Protein AF-A0A1R1PU47-F1 (afdb_monomer_lite)

Secondary structure (DSSP, 8-state):
-----------SS---------S-EEEE-SSS--EEEEE--TTS-EEEEETTTTEEEEE-S---------

pLDDT: mean 93.42, std 4.99, range [63.56, 97.62]

Foldseek 3Di:
DDDDDDDDDDDDPDDDDDDDPADWDWDADPPDRDIDTGDGCPVPKDKDADPVVRDIDIDHDDDDDDDDDD

Structure (mmCIF, N/CA/C/O backbone):
data_AF-A0A1R1PU47-F1
#
_entry.id   AF-A0A1R1PU47-F1
#
loop_
_atom_site.group_PDB
_atom_site.id
_atom_site.type_symbol
_atom_site.label_atom_id
_atom_site.label_alt_id
_atom_site.label_comp_id
_atom_site.label_asym_id
_atom_site.label_entity_id
_atom_site.label_seq_id
_atom_site.pdbx_PDB_ins_code
_atom_site.Cartn_x
_atom_site.Cartn_y
_atom_site.Cartn_z
_atom_site.occupancy
_atom_site.B_is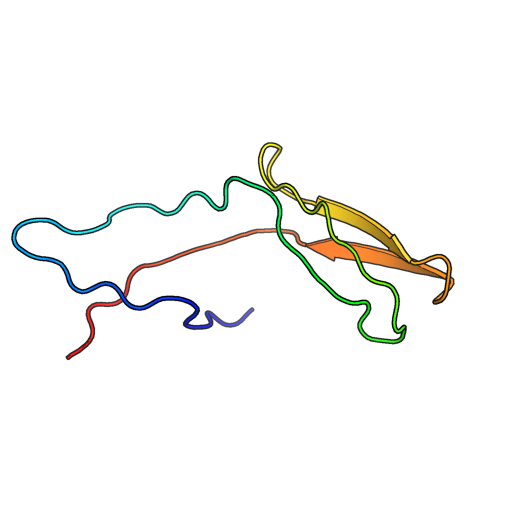o_or_equiv
_atom_site.auth_seq_id
_atom_site.auth_comp_id
_atom_site.auth_asym_id
_atom_site.auth_atom_id
_atom_site.pdbx_PDB_model_num
ATOM 1 N N . MET A 1 1 ? -7.326 -11.766 -3.464 1.00 63.56 1 MET A N 1
ATOM 2 C CA . MET A 1 1 ? -6.430 -10.863 -2.709 1.00 63.56 1 MET A CA 1
ATOM 3 C C . MET A 1 1 ? -6.364 -11.323 -1.258 1.00 63.56 1 MET A C 1
ATOM 5 O O . MET A 1 1 ? -7.313 -11.949 -0.797 1.00 63.56 1 MET A O 1
ATOM 9 N N . LYS A 1 2 ? -5.238 -11.111 -0.569 1.00 86.31 2 LYS A N 1
ATOM 10 C CA . LYS A 1 2 ? -5.022 -11.555 0.818 1.00 86.31 2 LYS A CA 1
ATOM 11 C C . LYS A 1 2 ? -4.629 -10.346 1.664 1.00 86.31 2 LYS A C 1
ATOM 13 O O . LYS A 1 2 ? -3.682 -9.657 1.308 1.00 86.31 2 LYS A O 1
ATOM 18 N N . ILE A 1 3 ? -5.321 -10.131 2.782 1.00 90.00 3 ILE A N 1
ATOM 19 C CA . ILE A 1 3 ? -4.950 -9.100 3.758 1.00 90.00 3 ILE A CA 1
ATOM 20 C C . ILE A 1 3 ? -3.594 -9.460 4.374 1.00 90.00 3 ILE A C 1
ATOM 22 O O . ILE A 1 3 ? -3.382 -10.594 4.816 1.00 90.00 3 ILE A O 1
ATOM 26 N N . GLN A 1 4 ? -2.692 -8.482 4.412 1.00 93.75 4 GLN A N 1
ATOM 27 C CA . GLN A 1 4 ? -1.364 -8.596 5.003 1.00 93.75 4 GLN A CA 1
ATOM 28 C C . GLN A 1 4 ? -1.240 -7.617 6.174 1.00 93.75 4 GLN A C 1
ATOM 30 O O . GLN A 1 4 ? -1.598 -6.448 6.058 1.00 93.75 4 GLN A O 1
ATOM 35 N N . GLN A 1 5 ? -0.718 -8.085 7.310 1.00 95.12 5 GLN A N 1
ATOM 36 C CA . GLN A 1 5 ? -0.420 -7.207 8.441 1.00 95.12 5 GLN A CA 1
ATOM 37 C C . GLN A 1 5 ? 0.828 -6.373 8.121 1.00 95.12 5 GLN A C 1
ATOM 39 O O . GLN A 1 5 ? 1.894 -6.946 7.890 1.00 95.12 5 GLN A O 1
ATOM 44 N N . ILE A 1 6 ? 0.682 -5.043 8.127 1.00 93.62 6 ILE A N 1
ATOM 45 C CA . ILE A 1 6 ? 1.763 -4.074 7.850 1.00 93.62 6 ILE A CA 1
ATOM 46 C C . ILE A 1 6 ? 2.126 -3.199 9.058 1.00 93.62 6 ILE A C 1
ATOM 48 O O . ILE A 1 6 ? 3.205 -2.617 9.095 1.00 93.62 6 ILE A O 1
ATOM 52 N N . LEU A 1 7 ? 1.237 -3.103 10.050 1.00 94.12 7 LEU A N 1
ATOM 53 C CA . 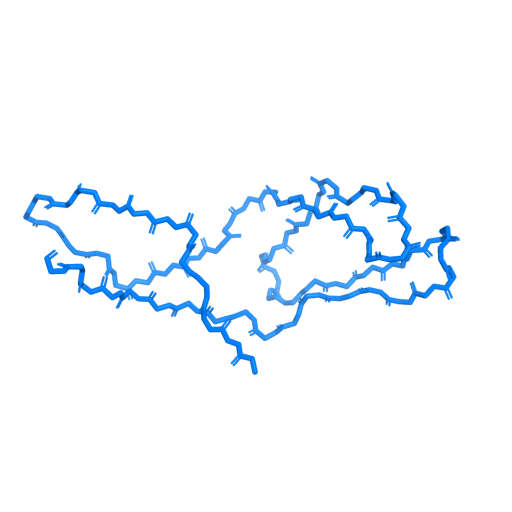LEU A 1 7 ? 1.374 -2.218 11.203 1.00 94.12 7 LEU A CA 1
ATOM 54 C C . LEU A 1 7 ? 0.716 -2.847 12.435 1.00 94.12 7 LEU A C 1
ATOM 56 O O . LEU A 1 7 ? -0.350 -3.452 12.332 1.00 94.12 7 LEU A O 1
ATOM 60 N N . THR A 1 8 ? 1.334 -2.648 13.597 1.00 95.56 8 THR A N 1
ATOM 61 C CA . THR A 1 8 ? 0.745 -2.932 14.910 1.00 95.56 8 THR A CA 1
ATOM 62 C C . THR A 1 8 ? 0.740 -1.644 15.726 1.00 95.56 8 THR A C 1
ATOM 64 O O . THR A 1 8 ? 1.753 -0.950 15.784 1.00 95.56 8 THR A O 1
ATOM 67 N N . LEU A 1 9 ? -0.387 -1.333 16.366 1.00 95.69 9 LEU A N 1
ATOM 68 C CA . LEU A 1 9 ? -0.568 -0.137 17.189 1.00 95.69 9 LEU A CA 1
ATOM 69 C C . LEU A 1 9 ? -0.810 -0.543 18.652 1.00 95.69 9 LEU A C 1
ATOM 71 O O . LEU A 1 9 ? -1.677 -1.373 18.915 1.00 95.69 9 LEU A O 1
ATOM 75 N N . ASP A 1 10 ? -0.067 0.047 19.595 1.00 96.31 10 ASP A N 1
ATOM 76 C CA . ASP A 1 10 ? -0.402 0.006 21.029 1.00 96.31 10 ASP A CA 1
ATOM 77 C C . ASP A 1 10 ? -1.366 1.160 21.328 1.00 96.31 10 ASP A C 1
ATOM 79 O O . ASP A 1 10 ? -0.986 2.334 21.294 1.00 96.31 10 ASP A O 1
ATOM 83 N N . CYS A 1 11 ? -2.633 0.832 21.569 1.00 94.69 11 CYS A N 1
ATOM 84 C CA . CYS A 1 11 ? -3.695 1.809 21.760 1.00 94.69 11 CYS A CA 1
ATOM 85 C C . CYS A 1 11 ? -4.176 1.838 23.218 1.00 94.69 11 CYS A C 1
ATOM 87 O O . CYS A 1 11 ? -4.457 0.800 23.816 1.00 94.69 11 CYS A O 1
ATOM 89 N N . ARG A 1 12 ? -4.337 3.042 23.790 1.00 96.06 12 ARG A N 1
ATOM 90 C CA . ARG A 1 12 ? -4.790 3.246 25.179 1.00 96.06 12 ARG A CA 1
ATOM 91 C C . ARG A 1 12 ? -5.973 4.204 25.229 1.00 96.06 12 ARG A C 1
ATOM 93 O O . ARG A 1 12 ? -5.796 5.412 25.123 1.00 96.06 12 ARG A O 1
ATOM 100 N N . GLY A 1 13 ? -7.177 3.654 25.384 1.00 96.00 13 GLY A N 1
ATOM 101 C CA . GLY A 1 13 ? -8.420 4.437 25.419 1.00 96.00 13 GLY A CA 1
ATOM 102 C C . GLY A 1 13 ? -8.858 5.006 24.063 1.00 96.00 13 GLY A C 1
ATOM 103 O O . GLY A 1 13 ? -9.767 5.829 24.023 1.00 96.00 13 GLY A O 1
ATOM 104 N N . ILE A 1 14 ? -8.227 4.573 22.970 1.00 95.31 14 ILE A N 1
ATOM 105 C CA . ILE A 1 14 ? -8.568 4.924 21.587 1.00 95.31 14 ILE A CA 1
ATOM 106 C C . ILE A 1 14 ? -8.544 3.654 20.735 1.00 95.31 14 ILE A C 1
ATOM 108 O O . ILE A 1 14 ? -7.791 2.736 21.042 1.00 95.31 14 ILE A O 1
ATOM 112 N N . GLU A 1 15 ? -9.347 3.590 19.677 1.00 94.38 15 GLU A N 1
ATOM 113 C CA . GLU A 1 15 ? -9.327 2.487 18.710 1.00 94.38 15 GLU A CA 1
ATOM 114 C C . GLU A 1 15 ? -9.340 3.072 17.289 1.00 94.38 15 GLU A C 1
ATOM 116 O O . GLU A 1 15 ? -10.134 3.979 17.022 1.00 94.38 15 GLU A O 1
ATOM 121 N N . PRO A 1 16 ? -8.465 2.608 16.380 1.00 95.19 16 PRO A N 1
ATOM 122 C CA . PRO A 1 16 ? -8.499 3.043 14.993 1.00 95.19 16 PRO A CA 1
ATOM 123 C C . PRO A 1 16 ? -9.714 2.434 14.284 1.00 95.19 16 PRO A C 1
ATOM 125 O O . PRO A 1 16 ? -10.020 1.254 14.456 1.00 95.19 16 PRO A O 1
ATOM 128 N N . VAL A 1 17 ? -10.404 3.247 13.484 1.00 94.62 17 VAL A N 1
ATOM 129 C CA . VAL A 1 17 ? -11.629 2.838 12.772 1.00 94.62 17 VAL A CA 1
ATOM 130 C C . VAL A 1 17 ? -11.480 2.863 11.252 1.00 94.62 17 VAL A C 1
ATOM 132 O O . VAL A 1 17 ? -12.240 2.199 10.559 1.00 94.62 17 VAL A O 1
ATOM 135 N N . GLU A 1 18 ? -10.491 3.591 10.736 1.00 94.00 18 GLU A N 1
ATOM 136 C CA . GLU A 1 18 ? -10.233 3.762 9.307 1.00 94.00 18 GLU A CA 1
ATOM 137 C C . GLU A 1 18 ? -8.736 4.004 9.075 1.00 94.00 18 GLU A C 1
ATOM 139 O O . GLU A 1 18 ? -8.042 4.542 9.945 1.00 94.00 18 GLU A O 1
ATOM 144 N N . PHE A 1 19 ? -8.234 3.590 7.912 1.00 93.00 19 PHE A N 1
ATOM 145 C CA . PHE A 1 19 ? -6.877 3.871 7.464 1.00 93.00 19 PHE A CA 1
ATOM 146 C C . PHE A 1 19 ? -6.906 4.522 6.082 1.00 93.00 19 PHE A C 1
ATOM 148 O O . PHE A 1 19 ? -7.518 4.006 5.153 1.00 93.00 19 PHE A O 1
ATOM 155 N N . SER A 1 20 ? -6.205 5.648 5.958 1.00 91.94 20 SER A N 1
ATOM 156 C CA . SER A 1 20 ? -5.985 6.348 4.696 1.00 91.94 20 SER A CA 1
ATOM 157 C C . SER A 1 20 ? -4.480 6.325 4.403 1.00 91.94 20 SER A C 1
ATOM 159 O O . SER A 1 20 ? -3.725 6.898 5.197 1.00 91.94 20 SER A O 1
ATOM 161 N N . PRO A 1 21 ? -4.024 5.669 3.317 1.00 92.69 21 PRO A N 1
ATOM 162 C CA . PRO A 1 21 ? -2.604 5.500 2.997 1.00 92.69 21 PRO A CA 1
ATOM 163 C C . PRO A 1 21 ? -1.992 6.780 2.402 1.00 92.69 21 PRO A C 1
ATOM 165 O O . PRO A 1 21 ? -1.416 6.764 1.321 1.00 92.69 21 PRO A O 1
ATOM 168 N N . LYS A 1 22 ? -2.124 7.912 3.098 1.00 91.44 22 LYS A N 1
ATOM 169 C CA . LYS A 1 22 ? -1.605 9.211 2.646 1.00 91.44 22 LYS A CA 1
ATOM 170 C C . LYS A 1 22 ? -0.078 9.246 2.652 1.00 91.44 22 LYS A C 1
ATOM 172 O O . LYS A 1 22 ? 0.552 8.625 3.507 1.00 91.44 22 LYS A O 1
ATOM 177 N N . GLY A 1 23 ? 0.473 10.103 1.799 1.00 91.94 23 GLY A N 1
ATOM 178 C CA . GLY A 1 23 ? 1.909 10.328 1.681 1.00 91.94 23 GLY A CA 1
ATOM 179 C C . GLY A 1 23 ? 2.526 9.488 0.571 1.00 91.94 23 GLY A C 1
ATOM 180 O O . GLY A 1 23 ? 1.819 8.817 -0.174 1.00 91.94 23 GLY A O 1
ATOM 181 N N . GLU A 1 24 ? 3.848 9.552 0.475 1.00 94.56 24 GLU A N 1
ATOM 182 C CA . GLU A 1 24 ? 4.614 8.845 -0.546 1.00 94.56 24 GLU A CA 1
ATOM 183 C C . GLU A 1 24 ? 4.957 7.432 -0.076 1.00 94.56 24 GLU A C 1
ATOM 185 O O . GLU A 1 24 ? 5.530 7.221 1.000 1.00 94.56 24 GLU A O 1
ATOM 190 N N . TRP A 1 25 ? 4.609 6.463 -0.910 1.00 96.12 25 TRP A N 1
ATOM 191 C CA . TRP A 1 25 ? 4.964 5.065 -0.754 1.00 96.12 25 TRP A CA 1
ATOM 192 C C . TRP A 1 25 ? 6.031 4.675 -1.764 1.00 96.12 25 TRP A C 1
ATOM 194 O O . TRP A 1 25 ? 6.208 5.302 -2.809 1.00 96.12 25 TRP A O 1
ATOM 204 N N . ILE A 1 26 ? 6.728 3.589 -1.441 1.00 96.81 26 ILE A N 1
ATOM 205 C CA . ILE A 1 26 ? 7.757 3.024 -2.301 1.00 96.81 26 ILE A CA 1
ATOM 206 C C . ILE A 1 26 ? 7.392 1.602 -2.713 1.00 96.81 26 ILE A C 1
ATOM 208 O O . ILE A 1 26 ? 6.872 0.824 -1.909 1.00 96.81 26 ILE A O 1
ATOM 212 N N . ALA A 1 27 ? 7.729 1.239 -3.945 1.00 96.19 27 ALA A N 1
ATOM 213 C CA . ALA A 1 27 ? 7.648 -0.129 -4.435 1.00 96.19 27 ALA A CA 1
ATOM 214 C C . ALA A 1 27 ? 8.842 -0.460 -5.335 1.00 96.19 27 ALA A C 1
ATOM 216 O O . ALA A 1 27 ? 9.710 0.363 -5.639 1.00 96.19 27 ALA A O 1
ATOM 217 N N . SER A 1 28 ? 8.929 -1.722 -5.728 1.00 96.81 28 SER A N 1
ATOM 218 C CA . SER A 1 28 ? 9.875 -2.181 -6.739 1.00 96.81 28 SER A CA 1
ATOM 219 C C . SER A 1 28 ? 9.134 -3.028 -7.753 1.00 96.81 28 SER A C 1
ATOM 221 O O . SER A 1 28 ? 8.211 -3.751 -7.369 1.00 96.81 28 SER A O 1
ATOM 223 N N . GLY A 1 29 ? 9.546 -2.930 -9.017 1.00 96.06 29 GLY A N 1
ATOM 224 C CA . GLY A 1 29 ? 9.056 -3.817 -10.065 1.00 96.06 29 GLY A CA 1
ATOM 225 C C . GLY A 1 29 ? 9.233 -5.281 -9.658 1.00 96.06 29 GLY A C 1
ATOM 226 O O . GLY A 1 29 ? 10.164 -5.635 -8.934 1.00 96.06 29 GLY A O 1
ATOM 227 N N . VAL A 1 30 ? 8.298 -6.135 -10.072 1.00 92.56 30 VAL A N 1
ATOM 228 C CA . VAL A 1 30 ? 8.349 -7.569 -9.739 1.00 92.56 30 VAL A CA 1
ATO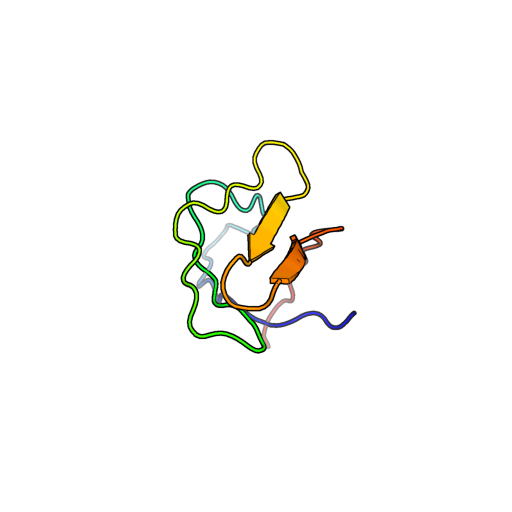M 229 C C . VAL A 1 30 ? 9.464 -8.251 -10.528 1.00 92.56 30 VAL A C 1
ATOM 231 O O . VAL A 1 30 ? 10.253 -9.007 -9.961 1.00 92.56 30 VAL A O 1
ATOM 234 N N . ASP A 1 31 ? 9.547 -7.925 -11.817 1.00 90.38 31 ASP A N 1
ATOM 235 C CA . ASP A 1 31 ? 10.480 -8.527 -12.774 1.00 90.38 31 ASP A CA 1
ATOM 236 C C .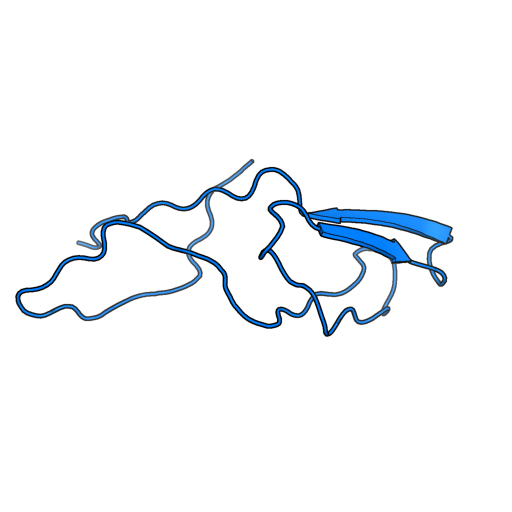 ASP A 1 31 ? 11.647 -7.591 -13.140 1.00 90.38 31 ASP A C 1
ATOM 238 O O . ASP A 1 31 ? 12.541 -7.960 -13.902 1.00 90.38 31 ASP A O 1
ATOM 242 N N . SER A 1 32 ? 11.671 -6.386 -12.565 1.00 90.56 32 SER A N 1
ATOM 243 C CA . SER A 1 32 ? 12.734 -5.395 -12.729 1.00 90.56 32 SER A CA 1
ATOM 244 C C . SER A 1 32 ? 13.272 -4.937 -11.368 1.00 90.56 32 SER A C 1
ATOM 246 O O . SER A 1 32 ? 12.660 -5.133 -10.322 1.00 90.56 32 SER A O 1
ATOM 248 N N . VAL A 1 33 ? 14.428 -4.273 -11.364 1.00 90.75 33 VAL A N 1
ATOM 249 C CA . VAL A 1 33 ? 14.924 -3.549 -10.177 1.00 90.75 33 VAL A CA 1
ATOM 250 C C . VAL A 1 33 ? 14.474 -2.083 -10.153 1.00 90.75 33 VAL A C 1
ATOM 252 O O . VAL A 1 33 ? 14.994 -1.306 -9.345 1.00 90.75 33 VAL A O 1
ATOM 255 N N . THR A 1 34 ? 13.527 -1.698 -11.020 1.00 97.12 34 THR A N 1
ATOM 256 C CA . THR A 1 34 ? 12.964 -0.344 -11.084 1.00 97.12 34 THR A CA 1
ATOM 257 C C . THR A 1 34 ? 12.383 0.033 -9.729 1.00 97.12 34 THR A C 1
ATOM 259 O O . THR A 1 34 ? 11.699 -0.761 -9.077 1.00 97.12 34 THR A O 1
ATOM 262 N N . LYS A 1 35 ? 12.704 1.245 -9.275 1.00 97.44 35 LYS A N 1
ATOM 263 C CA . LYS A 1 35 ? 12.238 1.801 -8.005 1.00 97.44 35 LYS A CA 1
ATOM 264 C C . LYS A 1 35 ? 11.189 2.861 -8.283 1.00 97.44 35 LYS A C 1
ATOM 266 O O . LYS A 1 35 ? 11.480 3.835 -8.969 1.00 97.44 35 LYS A O 1
ATOM 271 N N . PHE A 1 36 ? 10.022 2.685 -7.683 1.00 97.31 36 PHE A N 1
ATOM 272 C CA . PHE A 1 36 ? 8.959 3.681 -7.657 1.00 97.31 36 PHE A CA 1
ATOM 273 C C . PHE A 1 36 ? 8.984 4.301 -6.263 1.00 97.31 36 PHE A C 1
ATOM 275 O O . PHE A 1 36 ? 8.766 3.580 -5.291 1.00 97.31 36 PHE A O 1
ATOM 282 N N . ASN A 1 37 ? 9.335 5.584 -6.151 1.00 96.38 37 ASN A N 1
ATOM 283 C CA . ASN A 1 37 ? 9.545 6.246 -4.853 1.00 96.38 37 ASN A CA 1
ATOM 284 C C . ASN A 1 37 ? 8.443 7.251 -4.481 1.00 96.38 37 ASN A C 1
ATOM 286 O O . ASN A 1 37 ? 8.451 7.761 -3.367 1.00 96.38 37 ASN A O 1
ATOM 290 N N . GLU A 1 38 ? 7.531 7.539 -5.408 1.00 95.25 38 GLU A N 1
ATOM 291 C CA . GLU A 1 38 ? 6.531 8.608 -5.298 1.00 95.25 38 GLU A CA 1
ATOM 292 C C . GLU A 1 38 ? 5.122 8.048 -5.560 1.00 95.25 38 GLU A C 1
ATOM 294 O O . GLU A 1 38 ? 4.337 8.597 -6.329 1.00 95.25 38 GLU A O 1
ATOM 299 N N . ILE A 1 39 ? 4.804 6.897 -4.957 1.00 96.62 39 ILE A N 1
ATOM 300 C CA . ILE A 1 39 ? 3.472 6.290 -5.072 1.00 96.62 39 ILE A CA 1
ATOM 301 C C . ILE A 1 39 ? 2.523 7.025 -4.124 1.00 96.62 39 ILE A C 1
ATOM 303 O O . ILE A 1 39 ? 2.700 6.965 -2.907 1.00 96.62 39 ILE A O 1
ATOM 307 N N . ASP A 1 40 ? 1.505 7.684 -4.673 1.00 94.44 40 ASP A N 1
ATOM 308 C CA . ASP A 1 40 ? 0.471 8.389 -3.914 1.00 94.44 40 ASP A CA 1
ATOM 309 C C . ASP A 1 40 ? -0.923 7.833 -4.234 1.00 94.44 40 ASP A C 1
ATOM 311 O O . ASP A 1 40 ? -1.315 7.710 -5.394 1.00 94.44 40 ASP A O 1
ATOM 315 N N . PHE A 1 41 ? -1.683 7.539 -3.180 1.00 93.44 41 PHE A N 1
ATOM 316 C CA . PHE A 1 41 ? -3.050 7.014 -3.238 1.00 93.44 41 PHE A CA 1
ATOM 317 C C . PHE A 1 41 ? -4.114 8.102 -3.013 1.00 93.44 41 PHE A C 1
ATOM 319 O O . PHE A 1 41 ? -5.283 7.797 -2.764 1.00 93.44 41 PHE A O 1
ATOM 326 N N . SER A 1 42 ? -3.748 9.389 -3.063 1.00 88.38 42 SER A N 1
ATOM 327 C CA . SER A 1 42 ? -4.691 10.501 -2.859 1.00 88.38 42 SER A CA 1
ATOM 328 C C . SER A 1 42 ? -5.852 10.524 -3.864 1.00 88.38 42 SER A C 1
ATOM 330 O O . SER A 1 42 ? -6.932 11.015 -3.530 1.00 88.38 42 SER A O 1
ATOM 332 N N . MET A 1 43 ? -5.650 9.951 -5.054 1.00 85.56 43 MET A N 1
ATOM 333 C CA . MET A 1 43 ? -6.655 9.816 -6.117 1.00 85.56 43 MET A CA 1
ATOM 334 C C . MET A 1 43 ? -7.322 8.428 -6.158 1.00 85.56 43 MET A C 1
ATOM 336 O O . MET A 1 43 ? -8.103 8.157 -7.069 1.00 85.56 43 MET A O 1
ATOM 340 N N . GLY A 1 44 ? -7.056 7.568 -5.169 1.00 87.38 44 GLY A N 1
ATOM 341 C CA . GLY A 1 44 ? -7.516 6.181 -5.138 1.00 87.38 44 GLY A CA 1
ATOM 342 C C . GLY A 1 44 ? -6.426 5.237 -5.625 1.00 87.38 44 GLY A C 1
ATOM 343 O O . GLY A 1 44 ? -5.504 4.940 -4.872 1.00 87.38 44 GLY A O 1
ATOM 344 N N . ASP A 1 45 ? -6.543 4.775 -6.864 1.00 93.25 45 ASP A N 1
ATOM 345 C CA . ASP A 1 45 ? -5.610 3.820 -7.456 1.00 93.25 45 ASP A CA 1
ATOM 346 C C . ASP A 1 45 ? -4.352 4.497 -8.017 1.00 93.25 45 ASP A C 1
ATOM 348 O O . ASP A 1 45 ? -4.366 5.673 -8.393 1.00 93.25 45 ASP A O 1
ATOM 352 N N . TRP A 1 46 ? -3.269 3.727 -8.116 1.00 95.62 46 TRP A N 1
ATOM 353 C CA . TRP A 1 46 ? -2.009 4.165 -8.709 1.00 95.62 46 TRP A CA 1
ATOM 354 C C . TRP A 1 46 ? -1.643 3.283 -9.904 1.00 95.62 46 TRP A C 1
ATOM 356 O O . TRP A 1 46 ? -1.733 2.058 -9.827 1.00 95.62 46 TRP A O 1
ATOM 366 N N . ALA A 1 47 ? -1.196 3.897 -10.995 1.00 96.19 47 ALA A N 1
ATOM 367 C CA . ALA A 1 47 ? -0.693 3.209 -12.177 1.00 96.19 47 ALA A CA 1
ATOM 368 C C . ALA A 1 47 ? 0.497 3.970 -12.766 1.00 96.19 47 ALA A C 1
ATOM 370 O O . ALA A 1 47 ? 0.540 5.200 -12.707 1.00 96.19 47 ALA A O 1
ATOM 371 N N . ASP A 1 48 ? 1.443 3.227 -13.330 1.00 96.75 48 ASP A N 1
ATOM 372 C CA . ASP A 1 48 ? 2.662 3.737 -13.955 1.00 96.75 48 ASP A CA 1
ATOM 373 C C . ASP A 1 48 ? 3.191 2.718 -14.984 1.00 96.75 48 ASP A C 1
ATOM 375 O O . ASP A 1 48 ? 2.590 1.662 -15.212 1.00 96.75 48 ASP A O 1
ATOM 379 N N . TYR A 1 49 ? 4.320 3.019 -15.621 1.00 96.56 49 TYR A N 1
ATOM 380 C CA . TYR A 1 49 ? 4.966 2.147 -16.597 1.00 96.56 49 TYR A CA 1
ATOM 381 C C . TYR A 1 49 ? 6.390 1.793 -16.172 1.00 96.56 49 TYR A C 1
ATOM 383 O O . TYR A 1 49 ? 7.222 2.664 -15.915 1.00 96.56 49 TYR A O 1
ATOM 391 N N . ASP A 1 50 ? 6.702 0.499 -16.132 1.00 97.62 50 ASP A N 1
ATOM 392 C CA . ASP A 1 50 ? 8.058 0.029 -15.874 1.00 97.62 50 ASP A CA 1
ATOM 393 C C . ASP A 1 50 ? 8.845 -0.064 -17.186 1.00 97.62 50 ASP A C 1
ATOM 395 O O . ASP A 1 50 ? 8.824 -1.087 -17.872 1.00 97.62 50 ASP A O 1
ATOM 399 N N . GLU A 1 51 ? 9.576 1.001 -17.528 1.00 95.88 51 GLU A N 1
ATOM 400 C CA . GLU A 1 51 ? 10.378 1.067 -18.761 1.00 95.88 51 GLU A CA 1
ATOM 401 C C . GLU A 1 51 ? 11.430 -0.050 -18.874 1.00 95.88 51 GLU A C 1
ATOM 403 O O . GLU A 1 51 ? 11.779 -0.455 -19.981 1.00 95.88 51 GLU A O 1
ATOM 408 N N . ASN A 1 52 ? 11.940 -0.577 -17.753 1.00 95.31 52 ASN A N 1
ATOM 409 C CA . ASN A 1 52 ? 12.965 -1.626 -17.786 1.00 95.31 52 ASN A CA 1
ATOM 410 C C . ASN A 1 52 ? 12.380 -3.018 -18.057 1.00 95.31 52 ASN A C 1
ATOM 412 O O . ASN A 1 52 ? 13.097 -3.889 -18.552 1.00 95.31 52 ASN A O 1
ATOM 416 N N . ALA A 1 53 ? 11.113 -3.239 -17.702 1.00 95.88 53 ALA A N 1
ATOM 417 C CA . ALA A 1 53 ? 10.398 -4.487 -17.967 1.00 95.88 53 ALA A CA 1
ATOM 418 C C . ALA A 1 53 ? 9.463 -4.401 -19.188 1.00 95.88 53 ALA A C 1
ATOM 420 O O . ALA A 1 53 ? 8.981 -5.439 -19.632 1.00 95.88 53 ALA A O 1
ATOM 421 N N . ASP A 1 54 ? 9.253 -3.201 -19.740 1.00 96.19 54 ASP A N 1
ATOM 422 C CA . ASP A 1 54 ? 8.342 -2.914 -20.857 1.00 96.19 54 ASP A CA 1
ATOM 423 C C . ASP A 1 54 ? 6.897 -3.369 -20.571 1.00 96.19 54 ASP A C 1
ATOM 425 O O . ASP A 1 54 ? 6.247 -4.028 -21.385 1.00 96.19 54 ASP A O 1
ATOM 429 N N . VAL A 1 55 ? 6.411 -3.059 -19.362 1.00 97.12 55 VAL A N 1
ATOM 430 C CA . VAL A 1 55 ? 5.073 -3.440 -18.880 1.00 97.12 55 VAL A CA 1
ATOM 431 C C . VAL A 1 55 ? 4.410 -2.324 -18.074 1.00 97.12 55 VAL A C 1
ATOM 433 O O . VAL A 1 55 ? 5.066 -1.547 -17.381 1.00 97.12 55 VAL A O 1
ATOM 436 N N . GLU A 1 56 ? 3.079 -2.289 -18.117 1.00 97.19 56 GLU A N 1
ATOM 437 C CA . GLU A 1 56 ? 2.263 -1.489 -17.202 1.00 97.19 56 GLU A CA 1
ATOM 438 C C . GLU A 1 56 ? 2.300 -2.088 -15.790 1.00 97.19 56 GLU A C 1
ATOM 440 O O . GLU A 1 56 ? 2.246 -3.310 -15.610 1.00 97.19 56 GLU A O 1
ATOM 445 N N . VAL A 1 57 ? 2.363 -1.220 -14.784 1.00 97.19 57 VAL A N 1
ATOM 446 C CA . VAL A 1 57 ? 2.297 -1.595 -13.372 1.00 97.19 57 VAL A CA 1
ATOM 447 C C . VAL A 1 57 ? 1.224 -0.776 -12.669 1.00 97.19 57 VAL A C 1
ATOM 449 O O . VAL A 1 57 ? 1.020 0.399 -12.955 1.00 97.19 57 VAL A O 1
ATOM 452 N N . SER A 1 58 ? 0.524 -1.394 -11.723 1.00 96.56 58 SER A N 1
ATOM 453 C CA . SER A 1 58 ? -0.574 -0.732 -11.022 1.00 96.56 58 SER A CA 1
ATOM 454 C C . SER A 1 58 ? -0.788 -1.298 -9.625 1.00 96.56 58 SER A C 1
ATOM 456 O O . SER A 1 58 ? -0.597 -2.496 -9.395 1.00 96.56 58 SER A O 1
ATOM 458 N N . ILE A 1 59 ? -1.266 -0.452 -8.720 1.00 95.50 59 ILE A N 1
ATOM 459 C CA . ILE A 1 59 ? -1.808 -0.818 -7.416 1.00 95.50 59 ILE A CA 1
ATOM 460 C C . ILE A 1 59 ? -3.249 -0.310 -7.390 1.00 95.50 59 ILE A C 1
ATOM 462 O O . ILE A 1 59 ? -3.487 0.893 -7.319 1.00 95.50 59 ILE A O 1
ATOM 466 N N . MET A 1 60 ? -4.188 -1.250 -7.459 1.00 93.88 60 MET A N 1
ATOM 467 C CA . MET A 1 60 ? -5.623 -0.991 -7.572 1.00 93.88 60 MET A CA 1
ATOM 468 C C . MET A 1 60 ? -6.368 -1.554 -6.356 1.00 93.88 60 MET A C 1
ATOM 470 O O . MET A 1 60 ? -5.863 -2.473 -5.700 1.00 93.88 60 MET A O 1
ATOM 474 N N . ASP A 1 61 ? -7.580 -1.058 -6.110 1.00 91.50 61 ASP A N 1
ATOM 475 C CA . ASP A 1 61 ? -8.542 -1.611 -5.146 1.00 91.50 61 ASP A CA 1
ATOM 476 C C . ASP A 1 61 ? -7.964 -1.719 -3.722 1.00 91.50 61 ASP A C 1
ATOM 478 O O . ASP A 1 61 ? -8.050 -2.757 -3.055 1.00 91.50 61 ASP A O 1
ATOM 482 N N . PHE A 1 62 ? -7.321 -0.647 -3.245 1.00 89.69 62 PHE A N 1
ATOM 483 C CA . PHE A 1 62 ? -6.747 -0.624 -1.901 1.00 89.69 62 PHE A CA 1
ATOM 484 C C . PHE A 1 62 ? -7.834 -0.796 -0.827 1.00 89.69 62 PHE A C 1
ATOM 486 O O . PHE A 1 62 ? -8.698 0.060 -0.638 1.00 89.69 62 PHE A O 1
ATOM 493 N N . GLU A 1 63 ? -7.726 -1.870 -0.045 1.00 91.19 63 GLU A N 1
ATOM 494 C CA . GLU A 1 63 ? -8.584 -2.140 1.106 1.00 91.19 63 GLU A CA 1
ATOM 495 C C . GLU A 1 63 ? -7.759 -2.295 2.387 1.00 91.19 63 GLU A C 1
ATOM 497 O O . GLU A 1 63 ? -6.656 -2.850 2.397 1.00 91.19 63 GLU A O 1
ATOM 502 N N . SER A 1 64 ? -8.319 -1.840 3.509 1.00 93.12 64 SER A N 1
ATOM 503 C CA . SER A 1 64 ? -7.696 -1.980 4.824 1.00 93.12 64 SER A CA 1
ATOM 504 C C . SER A 1 64 ? -8.709 -2.386 5.889 1.00 93.12 64 SER A C 1
ATOM 506 O O . SER A 1 64 ? -9.899 -2.091 5.801 1.00 93.12 64 SER A O 1
ATOM 508 N N . SER A 1 65 ? -8.232 -3.096 6.912 1.00 94.44 65 SER A N 1
ATOM 509 C CA . SER A 1 65 ? -9.047 -3.493 8.059 1.00 94.44 65 SER A CA 1
ATOM 510 C C . SER A 1 65 ? -8.190 -3.566 9.317 1.00 94.44 65 SER A C 1
ATOM 512 O O . SER A 1 65 ? -7.006 -3.906 9.246 1.00 94.44 65 SER A O 1
ATOM 514 N N . PHE A 1 66 ? -8.798 -3.296 10.470 1.00 95.69 66 PHE A N 1
ATOM 515 C CA . PHE A 1 66 ? -8.164 -3.496 11.768 1.00 95.69 66 PHE A CA 1
ATOM 516 C C . PHE A 1 66 ? -8.612 -4.820 12.379 1.00 95.69 66 PHE A C 1
ATOM 518 O O . PHE A 1 66 ? -9.803 -5.123 12.448 1.00 95.69 66 PHE A O 1
ATOM 525 N N . VAL A 1 67 ? -7.647 -5.592 12.875 1.00 94.31 67 VAL A N 1
ATOM 526 C CA . VAL A 1 67 ? -7.892 -6.821 13.631 1.00 94.31 67 VAL A CA 1
ATOM 527 C C . VAL A 1 67 ? -7.359 -6.620 15.042 1.00 94.31 67 VAL A C 1
ATOM 529 O O . VAL A 1 67 ? -6.200 -6.249 15.222 1.00 94.31 67 VAL A O 1
ATOM 532 N N . LYS A 1 68 ? -8.195 -6.873 16.055 1.00 91.81 68 LYS A N 1
ATOM 533 C CA . LYS A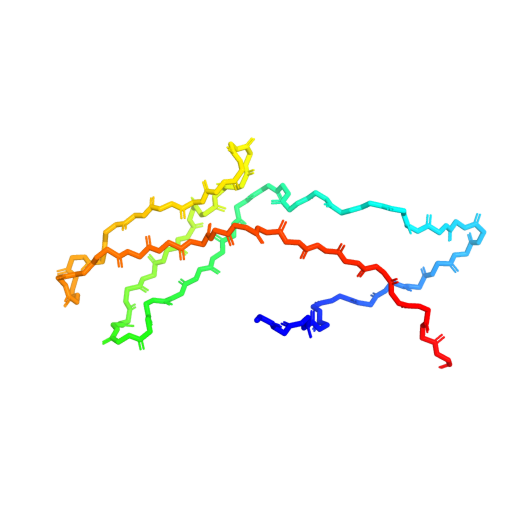 1 68 ? -7.738 -6.878 17.449 1.00 91.81 68 LYS A CA 1
ATOM 534 C C . LYS A 1 68 ? -6.819 -8.079 17.654 1.00 91.81 68 LYS A C 1
ATOM 536 O O . LYS A 1 68 ? -7.252 -9.224 17.515 1.00 91.81 68 LYS A O 1
ATOM 541 N N . LEU A 1 69 ? -5.555 -7.805 17.962 1.00 89.25 69 LEU A N 1
ATOM 542 C CA . LEU A 1 69 ? -4.605 -8.835 18.360 1.00 89.25 69 LEU A CA 1
ATOM 543 C C . LEU A 1 69 ? -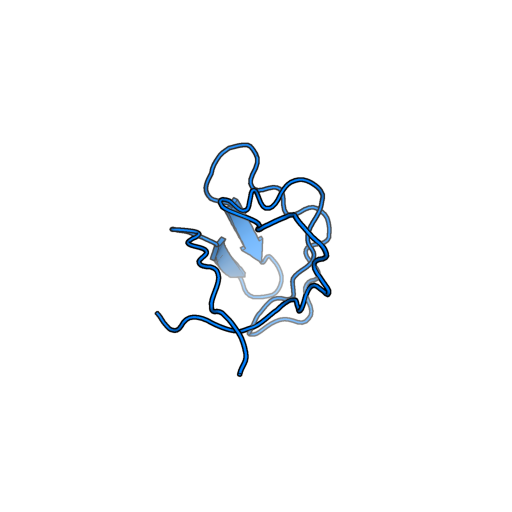4.976 -9.331 19.764 1.00 89.25 69 LEU A C 1
ATOM 545 O O . LEU A 1 69 ? -5.420 -8.547 20.603 1.00 89.25 69 LEU A O 1
ATOM 549 N N . LYS A 1 70 ? -4.866 -10.644 19.970 1.00 76.31 70 LYS A N 1
ATOM 550 C CA . LYS A 1 70 ? -5.114 -11.289 21.264 1.00 76.31 70 LYS A CA 1
ATOM 551 C C . LYS A 1 70 ? -3.903 -11.179 22.175 1.00 76.31 70 LYS A C 1
ATOM 553 O O . LYS A 1 70 ? -2.776 -11.215 21.635 1.00 76.31 70 LYS A O 1
#

Radius of gyration: 15.25 Å; chains: 1; bounding box: 27×22×46 Å

Organism: Zancudomyces culisetae (NCBI:txid1213189)

InterPro domains:
  IPR008584 CXXC motif containing zinc binding protein, eukaryotic [PF05907] (3-66)
  IPR008584 CXXC motif containing zinc binding protein, eukaryotic [PTHR12857] (2-69)

Sequence (70 aa):
MKIQQILTLDCRGIEPVEFSPKGEWIASGVDSVTKFNEIDFSMGDWADYDENADVEVSIMDFESSFVKLK